Protein AF-A0A0Q6R8S7-F1 (afdb_monomer_lite)

Sequence (71 aa):
MTVACKKAAQSGPVIITDRGRPSHVLMTYDDFNRLSGKSRSLVEALSMPGLSEIDFSPERVEIYSRTVDLS

pLDDT: mean 88.32, std 7.5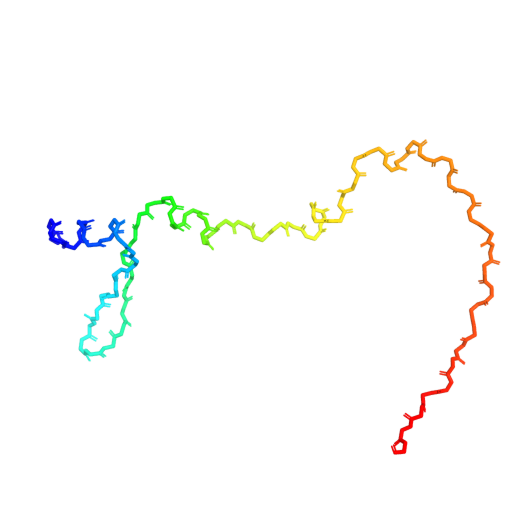6, range [63.41, 97.19]

Structure (mmCIF, N/CA/C/O backbone):
data_AF-A0A0Q6R8S7-F1
#
_entry.id   AF-A0A0Q6R8S7-F1
#
loop_
_atom_site.group_PDB
_atom_site.id
_atom_site.type_symbol
_atom_site.label_atom_id
_atom_site.label_alt_id
_atom_site.label_comp_id
_atom_site.label_asym_id
_atom_site.label_entity_id
_atom_site.label_seq_id
_atom_site.pdbx_PDB_ins_code
_atom_site.Cartn_x
_atom_site.Cartn_y
_atom_site.Cartn_z
_atom_site.occupancy
_atom_site.B_iso_or_equiv
_atom_site.auth_seq_id
_atom_site.auth_comp_id
_atom_site.auth_asym_id
_atom_site.auth_atom_id
_atom_site.pdbx_PDB_model_num
ATOM 1 N N . MET A 1 1 ? 16.041 -5.962 -15.452 1.00 76.19 1 MET A N 1
ATOM 2 C CA . MET A 1 1 ? 15.599 -4.608 -15.040 1.00 76.19 1 MET A CA 1
ATOM 3 C C . MET A 1 1 ? 16.653 -3.585 -15.451 1.00 76.19 1 MET A C 1
ATOM 5 O O . MET A 1 1 ? 17.777 -3.696 -14.979 1.00 76.19 1 MET A O 1
ATOM 9 N N . THR A 1 2 ? 16.344 -2.630 -16.332 1.00 91.12 2 THR A N 1
ATOM 10 C CA . THR A 1 2 ? 17.329 -1.635 -16.812 1.00 91.12 2 THR A CA 1
ATOM 11 C C . THR A 1 2 ? 17.349 -0.373 -15.942 1.00 91.12 2 THR A C 1
ATOM 13 O O . THR A 1 2 ? 16.393 -0.089 -15.217 1.00 91.12 2 THR A O 1
ATOM 16 N N . VAL A 1 3 ? 18.425 0.419 -16.029 1.00 90.38 3 VAL A N 1
ATOM 17 C CA . VAL A 1 3 ? 18.528 1.731 -15.356 1.00 90.38 3 VAL A CA 1
ATOM 18 C C . VAL A 1 3 ? 17.424 2.684 -15.825 1.00 90.38 3 VAL A C 1
ATOM 20 O O . VAL A 1 3 ? 16.862 3.414 -15.014 1.00 90.38 3 VAL A O 1
ATOM 23 N N . ALA A 1 4 ? 17.063 2.634 -17.110 1.00 92.56 4 ALA A N 1
ATOM 24 C CA . ALA A 1 4 ? 15.971 3.428 -17.667 1.00 92.56 4 ALA A CA 1
ATOM 25 C C . ALA A 1 4 ? 14.616 3.085 -17.024 1.00 92.56 4 ALA A C 1
ATOM 27 O O . ALA A 1 4 ? 13.886 3.996 -16.651 1.00 92.56 4 ALA A O 1
ATOM 28 N N . CYS A 1 5 ? 14.314 1.797 -16.800 1.00 92.88 5 CYS A N 1
ATOM 29 C CA . CYS A 1 5 ? 13.091 1.389 -16.093 1.00 92.88 5 CYS A CA 1
ATOM 30 C C . CYS A 1 5 ? 13.056 1.924 -14.658 1.00 92.88 5 CYS A C 1
ATOM 32 O O . CYS A 1 5 ? 12.029 2.432 -14.224 1.00 92.88 5 CYS A O 1
ATOM 34 N N . LYS A 1 6 ? 14.181 1.858 -13.929 1.00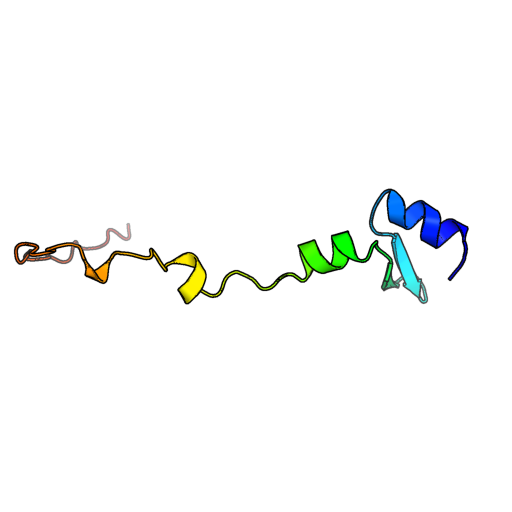 93.81 6 LYS A N 1
ATOM 35 C CA . LYS A 1 6 ? 14.262 2.410 -12.566 1.00 93.81 6 LYS A CA 1
ATOM 36 C C . LYS A 1 6 ? 14.040 3.925 -12.544 1.00 93.81 6 LYS A C 1
ATOM 38 O O . LYS A 1 6 ? 13.363 4.409 -11.650 1.00 93.81 6 LYS A O 1
ATOM 43 N N . LYS A 1 7 ? 14.583 4.662 -13.522 1.00 95.38 7 LYS A N 1
ATOM 44 C CA . LYS A 1 7 ? 14.351 6.110 -13.664 1.00 95.38 7 LYS A CA 1
ATOM 45 C C . LYS A 1 7 ? 12.894 6.421 -14.008 1.00 95.38 7 LYS A C 1
ATOM 47 O O . LYS A 1 7 ? 12.301 7.270 -13.364 1.00 95.38 7 LYS A O 1
ATOM 52 N N . ALA A 1 8 ? 12.301 5.704 -14.961 1.00 95.38 8 ALA A N 1
ATOM 53 C CA . ALA A 1 8 ? 10.890 5.871 -15.314 1.00 95.38 8 ALA A CA 1
ATOM 54 C C . ALA A 1 8 ? 9.962 5.592 -14.119 1.00 95.38 8 ALA A C 1
ATOM 56 O O . ALA A 1 8 ? 8.999 6.323 -13.907 1.00 95.38 8 ALA A O 1
ATOM 57 N N . ALA A 1 9 ? 10.312 4.608 -13.283 1.00 96.25 9 ALA A N 1
ATOM 58 C CA . ALA A 1 9 ? 9.581 4.284 -12.062 1.00 96.25 9 ALA A CA 1
ATOM 59 C C . ALA A 1 9 ? 9.566 5.410 -11.009 1.00 96.25 9 ALA A C 1
ATOM 61 O O . ALA A 1 9 ? 8.728 5.379 -10.115 1.00 96.25 9 ALA A O 1
ATOM 62 N N . GLN A 1 10 ? 10.460 6.405 -11.107 1.00 95.19 10 GLN A N 1
ATOM 63 C CA . GLN A 1 10 ? 10.424 7.602 -10.255 1.00 95.19 10 GLN A CA 1
ATOM 64 C C . GLN A 1 10 ? 9.296 8.565 -10.652 1.00 95.19 10 GLN A C 1
ATOM 66 O O . GLN A 1 10 ? 8.872 9.372 -9.832 1.00 95.19 10 GLN A O 1
ATOM 71 N N . SER A 1 11 ? 8.818 8.501 -11.898 1.00 95.81 11 SER A N 1
ATOM 72 C CA . SER A 1 11 ? 7.705 9.322 -12.395 1.00 95.81 11 SER A CA 1
ATOM 73 C C . SER A 1 11 ? 6.346 8.630 -12.263 1.00 95.81 11 SER A C 1
ATOM 75 O O . SER A 1 11 ? 5.315 9.285 -12.384 1.00 95.81 11 SER A O 1
ATOM 77 N N . GLY A 1 12 ? 6.333 7.318 -12.027 1.00 93.44 12 GLY A N 1
ATOM 78 C CA . GLY A 1 12 ? 5.121 6.535 -11.811 1.00 93.44 12 GLY A CA 1
ATOM 79 C C . GLY A 1 12 ? 5.318 5.045 -12.109 1.00 93.44 12 GLY A C 1
ATOM 80 O O . GLY A 1 12 ? 6.378 4.648 -12.591 1.00 93.44 12 GLY A O 1
ATOM 81 N N . PRO A 1 13 ? 4.311 4.196 -11.839 1.00 95.69 13 PRO A N 1
ATOM 82 C CA . PRO A 1 13 ? 4.419 2.753 -12.026 1.00 95.69 13 PRO A CA 1
ATOM 83 C C . PRO A 1 13 ? 4.683 2.363 -13.485 1.00 95.69 13 PRO A C 1
ATOM 85 O O . PRO A 1 13 ? 3.988 2.803 -14.399 1.00 95.69 13 PRO A O 1
ATOM 88 N N . VAL A 1 14 ? 5.650 1.476 -13.702 1.00 97.06 14 VAL A N 1
ATOM 89 C CA . VAL A 1 14 ? 5.971 0.915 -15.018 1.00 97.06 14 VAL A CA 1
ATOM 90 C C . VAL A 1 14 ? 5.416 -0.500 -15.102 1.00 97.06 14 VAL A C 1
ATOM 92 O O . VAL A 1 14 ? 5.798 -1.366 -14.315 1.00 97.06 14 VAL A O 1
ATOM 95 N N . ILE A 1 15 ? 4.545 -0.752 -16.079 1.00 96.25 15 ILE A N 1
ATOM 96 C CA . ILE A 1 15 ? 3.998 -2.086 -16.342 1.00 96.25 15 ILE A CA 1
ATOM 97 C C . ILE A 1 15 ? 4.986 -2.868 -17.208 1.00 96.25 15 ILE A C 1
ATOM 99 O O . ILE A 1 15 ? 5.342 -2.455 -18.310 1.00 96.25 15 ILE A O 1
ATOM 103 N N . ILE A 1 16 ? 5.406 -4.025 -16.712 1.00 95.38 16 ILE A N 1
ATOM 104 C CA . ILE A 1 16 ? 6.228 -4.986 -17.437 1.00 95.38 16 ILE A CA 1
ATOM 105 C C . ILE A 1 16 ? 5.285 -6.030 -18.025 1.00 95.38 16 ILE A C 1
ATOM 107 O O . ILE A 1 16 ? 4.478 -6.626 -17.308 1.00 95.38 16 ILE A O 1
ATOM 111 N N . THR A 1 17 ? 5.379 -6.242 -19.334 1.00 96.12 17 THR A N 1
ATOM 112 C CA . THR A 1 17 ? 4.572 -7.234 -20.043 1.00 96.12 17 THR A CA 1
ATOM 113 C C . THR A 1 17 ? 5.408 -8.457 -20.409 1.00 96.12 17 THR A C 1
ATOM 115 O O . THR A 1 17 ? 6.600 -8.349 -20.685 1.00 96.12 17 THR A O 1
ATOM 118 N N . ASP A 1 18 ? 4.772 -9.624 -20.416 1.00 96.00 18 ASP A N 1
ATOM 119 C CA . ASP A 1 18 ? 5.282 -10.848 -21.027 1.00 96.00 18 ASP A CA 1
ATOM 120 C C . ASP A 1 18 ? 4.280 -11.311 -22.093 1.00 96.00 18 ASP A C 1
ATOM 122 O O . ASP A 1 18 ? 3.077 -11.386 -21.835 1.00 96.00 18 ASP A O 1
ATOM 126 N N . ARG A 1 19 ? 4.756 -11.548 -23.321 1.00 95.31 19 ARG A N 1
ATOM 127 C CA . ARG A 1 19 ? 3.927 -11.931 -24.486 1.00 95.31 19 ARG A CA 1
ATOM 128 C C . ARG A 1 19 ? 2.666 -11.062 -24.661 1.00 95.31 19 ARG A C 1
ATOM 130 O O . ARG A 1 19 ? 1.578 -11.568 -24.928 1.00 95.31 19 ARG A O 1
ATOM 137 N N . GLY A 1 20 ? 2.808 -9.747 -24.478 1.00 95.75 20 GLY A N 1
ATOM 138 C CA . GLY A 1 20 ? 1.719 -8.773 -24.625 1.00 95.75 20 GLY A CA 1
ATOM 139 C C . GLY A 1 20 ? 0.736 -8.709 -23.451 1.00 95.75 20 GLY A C 1
ATOM 140 O O . GLY A 1 20 ? -0.232 -7.956 -23.518 1.00 95.75 20 GLY A O 1
ATOM 141 N N . ARG A 1 21 ? 0.969 -9.460 -22.366 1.00 97.12 21 ARG A N 1
ATOM 142 C CA . ARG A 1 21 ? 0.143 -9.431 -21.152 1.00 97.12 21 ARG A CA 1
ATOM 143 C C . ARG A 1 21 ? 0.914 -8.799 -19.995 1.00 97.12 21 ARG A C 1
ATOM 145 O O . ARG A 1 21 ? 2.076 -9.151 -19.8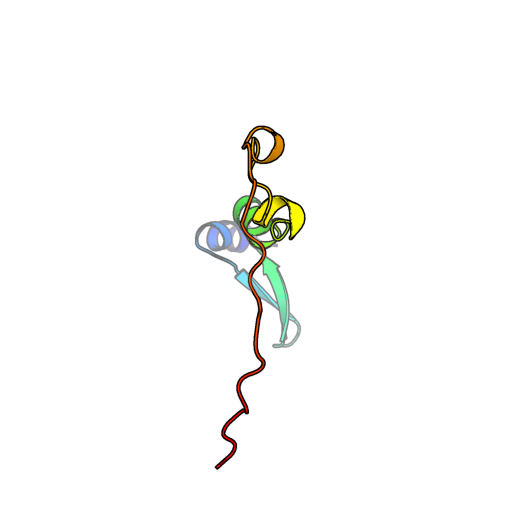04 1.00 97.12 21 ARG A O 1
ATOM 152 N N . PRO A 1 22 ? 0.314 -7.892 -19.207 1.00 97.19 22 PRO A N 1
ATOM 153 C CA . PRO A 1 22 ? 0.919 -7.417 -17.965 1.00 97.19 22 PRO A CA 1
ATOM 154 C C . PRO A 1 22 ? 1.308 -8.595 -17.067 1.00 97.19 22 PRO A C 1
ATOM 156 O O . PRO A 1 22 ? 0.491 -9.482 -16.831 1.00 97.19 22 PRO A O 1
ATOM 159 N N . SER A 1 23 ? 2.550 -8.610 -16.590 1.00 97.12 23 SER A N 1
ATOM 160 C CA . SER A 1 23 ? 3.064 -9.668 -15.713 1.00 97.12 23 SER A CA 1
ATOM 161 C C . SER A 1 23 ? 3.589 -9.119 -14.392 1.00 97.12 23 SER A C 1
ATOM 163 O O . SER A 1 23 ? 3.406 -9.749 -13.358 1.00 97.12 23 SER A O 1
ATOM 165 N N . HIS A 1 24 ? 4.218 -7.941 -14.410 1.00 95.50 24 HIS A N 1
ATOM 166 C CA . HIS A 1 24 ? 4.780 -7.302 -13.222 1.00 95.50 24 HIS A CA 1
ATOM 167 C C . HIS A 1 24 ? 4.610 -5.783 -13.293 1.00 95.50 24 HIS A C 1
ATOM 169 O O . HIS A 1 24 ? 4.417 -5.213 -14.367 1.00 95.50 24 HIS A O 1
ATOM 175 N N . VAL A 1 25 ? 4.742 -5.117 -12.148 1.00 95.94 25 VAL A N 1
ATOM 176 C CA . VAL A 1 25 ? 4.801 -3.656 -12.055 1.00 95.94 25 VAL A CA 1
ATOM 177 C C . VAL A 1 25 ? 6.049 -3.266 -11.273 1.00 95.94 25 VAL A C 1
ATOM 179 O O . VAL A 1 25 ? 6.331 -3.837 -10.222 1.00 95.94 25 VAL A O 1
ATOM 182 N N . LEU A 1 26 ? 6.800 -2.295 -11.787 1.00 96.50 26 LEU A N 1
ATOM 183 C CA . LEU A 1 26 ? 7.896 -1.646 -11.077 1.00 96.50 26 LEU A CA 1
ATOM 184 C C . LEU A 1 26 ? 7.444 -0.273 -10.582 1.00 96.50 26 LEU A C 1
ATOM 186 O O . LEU A 1 26 ? 6.954 0.534 -11.366 1.00 96.50 26 LEU A O 1
ATOM 190 N N . MET A 1 27 ? 7.677 0.016 -9.308 1.00 96.38 27 MET A N 1
ATOM 191 C CA . MET A 1 27 ? 7.440 1.323 -8.694 1.00 96.38 27 MET A CA 1
ATOM 192 C C . MET A 1 27 ? 8.470 1.579 -7.593 1.00 96.38 27 MET A C 1
ATOM 194 O O . MET A 1 27 ? 9.248 0.683 -7.246 1.00 96.38 27 MET A O 1
ATOM 198 N N . THR A 1 28 ? 8.496 2.800 -7.060 1.00 95.06 28 THR A N 1
ATOM 199 C CA . THR A 1 28 ? 9.290 3.100 -5.866 1.00 95.06 28 THR A CA 1
ATOM 200 C C . THR A 1 28 ? 8.782 2.294 -4.670 1.00 95.06 28 THR A C 1
ATOM 202 O O . THR A 1 28 ? 7.621 1.879 -4.623 1.00 95.06 28 THR A O 1
ATOM 205 N N . TYR A 1 29 ? 9.652 2.066 -3.686 1.00 92.81 29 TYR A N 1
ATOM 206 C CA . TYR A 1 29 ? 9.225 1.397 -2.460 1.00 92.81 29 TYR A CA 1
ATOM 207 C C . TYR A 1 29 ? 8.201 2.233 -1.681 1.00 92.81 29 TYR A C 1
ATOM 209 O O . TYR A 1 29 ? 7.275 1.668 -1.112 1.00 92.81 29 TYR A O 1
ATOM 217 N N . ASP A 1 30 ? 8.309 3.563 -1.711 1.00 92.06 30 ASP A N 1
ATOM 218 C CA . ASP A 1 30 ? 7.357 4.455 -1.043 1.00 92.06 30 ASP A CA 1
ATOM 219 C C . ASP A 1 30 ? 5.959 4.364 -1.666 1.00 92.06 30 ASP A C 1
ATOM 221 O O . ASP A 1 30 ? 4.968 4.266 -0.942 1.00 92.06 30 ASP A O 1
ATOM 225 N N . ASP A 1 31 ? 5.867 4.311 -3.001 1.00 93.06 31 ASP A N 1
ATOM 226 C CA . ASP A 1 31 ? 4.600 4.067 -3.697 1.00 93.06 31 ASP A CA 1
ATOM 227 C C . ASP A 1 31 ? 4.035 2.690 -3.368 1.00 93.06 31 ASP A C 1
ATOM 229 O O . ASP A 1 31 ? 2.845 2.572 -3.068 1.00 93.06 31 ASP A O 1
ATOM 233 N N . PHE A 1 32 ? 4.886 1.660 -3.373 1.00 92.12 32 PHE A N 1
ATOM 234 C CA . PHE A 1 32 ? 4.484 0.320 -2.963 1.00 92.12 32 PHE A CA 1
ATOM 235 C C . PHE A 1 32 ? 3.950 0.325 -1.532 1.00 92.12 32 PHE A C 1
ATOM 237 O O . PHE A 1 32 ? 2.883 -0.223 -1.296 1.00 92.12 32 PHE A O 1
ATOM 244 N N . ASN A 1 33 ? 4.636 0.964 -0.587 1.00 88.75 33 ASN A N 1
ATOM 245 C CA . ASN A 1 33 ? 4.230 1.020 0.812 1.00 88.75 33 ASN A CA 1
ATOM 246 C C . ASN A 1 33 ? 2.938 1.829 1.007 1.00 88.75 33 ASN A C 1
ATOM 248 O O . ASN A 1 33 ? 2.085 1.447 1.802 1.00 88.75 33 ASN A O 1
ATOM 252 N N . ARG A 1 34 ? 2.747 2.913 0.247 1.00 86.62 34 ARG A N 1
ATOM 253 C CA . ARG A 1 34 ? 1.504 3.695 0.249 1.00 86.62 34 ARG A CA 1
ATOM 254 C C . ARG A 1 34 ? 0.317 2.888 -0.278 1.00 86.62 34 ARG A C 1
ATOM 256 O O . ARG A 1 34 ? -0.764 2.970 0.293 1.00 86.62 34 ARG A O 1
ATOM 263 N N . LEU A 1 35 ? 0.509 2.134 -1.361 1.00 86.69 35 LEU A N 1
ATOM 264 C CA . LEU A 1 35 ? -0.542 1.333 -2.004 1.00 86.69 35 LEU A CA 1
ATOM 265 C C . LEU A 1 35 ? -0.801 0.002 -1.291 1.00 86.69 35 LEU A C 1
ATOM 267 O O . LEU A 1 35 ? -1.928 -0.482 -1.281 1.00 86.69 35 LEU A O 1
ATOM 271 N N . SER A 1 36 ? 0.241 -0.584 -0.705 1.00 82.50 36 SER A N 1
ATOM 272 C CA . SER A 1 36 ? 0.198 -1.865 0.013 1.00 82.50 36 SER A CA 1
ATOM 273 C C . SER A 1 36 ? -0.026 -1.691 1.509 1.00 82.50 36 SER A C 1
ATOM 275 O O . SER A 1 36 ? -0.130 -2.681 2.234 1.00 82.50 36 SER A O 1
ATOM 277 N N . GLY A 1 37 ? -0.066 -0.445 1.987 1.00 73.38 37 GLY A N 1
ATOM 278 C CA . GLY A 1 37 ? -0.371 -0.125 3.369 1.00 73.38 37 GLY A CA 1
ATOM 279 C C . GLY A 1 37 ? -1.672 -0.802 3.779 1.00 73.38 37 GLY A C 1
ATOM 280 O O . GLY A 1 37 ? -2.648 -0.806 3.027 1.00 73.38 37 GLY A O 1
ATOM 281 N N . LYS A 1 38 ? -1.673 -1.406 4.973 1.00 63.41 38 LYS A N 1
ATOM 282 C CA . LYS A 1 38 ? -2.863 -2.035 5.549 1.00 63.41 38 LYS A CA 1
ATOM 283 C C . LYS A 1 38 ? -4.025 -1.048 5.452 1.00 63.41 38 LYS A C 1
ATOM 285 O O . LYS A 1 38 ? -3.919 0.072 5.953 1.00 63.41 38 LYS A O 1
ATOM 290 N N . SER A 1 39 ? -5.138 -1.473 4.851 1.00 65.38 39 SER A N 1
ATOM 291 C CA . SER A 1 39 ? -6.429 -0.850 5.132 1.00 65.38 39 SER A CA 1
ATOM 292 C C . SER A 1 39 ? -6.511 -0.706 6.647 1.00 65.38 39 SER A C 1
ATOM 294 O O . SER A 1 39 ? -6.296 -1.715 7.331 1.00 65.38 39 SER A O 1
ATOM 296 N N . ARG A 1 40 ? -6.745 0.510 7.168 1.00 67.94 40 ARG A N 1
ATOM 297 C CA . ARG A 1 40 ? -6.974 0.694 8.609 1.00 67.94 40 ARG A CA 1
ATOM 298 C C . ARG A 1 40 ? -7.908 -0.418 9.048 1.00 67.94 40 ARG A C 1
ATOM 300 O O . ARG A 1 40 ? -8.940 -0.629 8.401 1.00 67.94 40 ARG A O 1
ATOM 307 N N . SER A 1 41 ? -7.510 -1.178 10.065 1.00 79.19 41 SER A N 1
ATOM 308 C CA . SER A 1 41 ? -8.414 -2.204 10.575 1.00 79.19 41 SER A CA 1
ATOM 309 C C . SER A 1 41 ? -9.731 -1.520 10.942 1.00 79.19 41 SER A C 1
ATOM 311 O O . SER A 1 41 ? -9.724 -0.354 11.339 1.00 79.19 41 SER A O 1
ATOM 313 N N . LEU A 1 42 ? -10.868 -2.206 10.797 1.00 78.50 42 LEU A N 1
ATOM 314 C CA . LEU A 1 42 ? -12.155 -1.615 11.181 1.00 78.50 42 LEU A CA 1
ATOM 315 C C . LEU A 1 42 ? -12.094 -1.073 12.621 1.00 78.50 42 LEU A C 1
ATOM 317 O O . LEU A 1 42 ? -12.624 -0.005 12.905 1.00 78.50 42 LEU A O 1
ATOM 321 N N . VAL A 1 43 ? -11.347 -1.769 13.485 1.00 85.19 43 VAL A N 1
ATOM 322 C CA . VAL A 1 43 ? -11.017 -1.329 14.840 1.00 85.19 43 VAL A CA 1
ATOM 323 C C . VAL A 1 43 ? -10.276 0.009 14.826 1.00 85.19 43 VAL A C 1
ATOM 325 O O . VAL A 1 43 ? -10.779 0.954 15.411 1.00 85.19 43 VAL A O 1
ATOM 328 N N . GLU A 1 44 ? -9.137 0.149 14.147 1.00 83.00 44 GLU A N 1
ATOM 329 C CA . GLU A 1 44 ? -8.403 1.429 14.059 1.00 83.00 44 GLU A CA 1
ATOM 330 C C . GLU A 1 44 ? -9.224 2.557 13.423 1.00 83.00 44 GLU A C 1
ATOM 332 O O . GLU A 1 44 ? -9.082 3.711 13.813 1.00 83.00 44 GLU A O 1
ATOM 337 N N . ALA A 1 45 ? -10.064 2.246 12.434 1.00 84.19 45 ALA A N 1
ATOM 338 C CA . ALA A 1 45 ? -10.888 3.235 11.749 1.00 84.19 45 ALA A CA 1
ATOM 339 C C . ALA A 1 45 ? -12.014 3.781 12.641 1.00 84.19 45 ALA A C 1
ATOM 341 O O . ALA A 1 45 ? -12.358 4.955 12.521 1.00 84.19 45 ALA A O 1
ATOM 342 N N . LEU A 1 46 ? -12.572 2.938 13.516 1.00 85.12 46 LEU A N 1
ATOM 343 C CA . LEU A 1 46 ? -13.663 3.285 1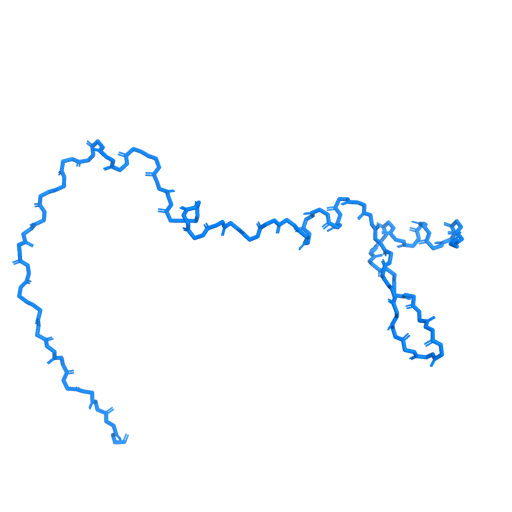4.433 1.00 85.12 46 LEU A CA 1
ATOM 344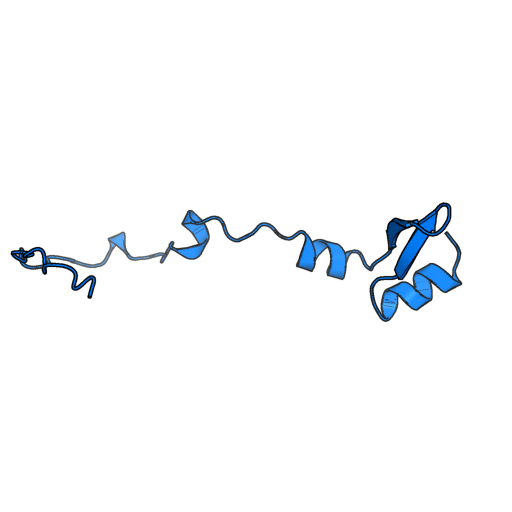 C C . LEU A 1 46 ? -13.187 3.614 15.856 1.00 85.12 46 LEU A C 1
ATOM 346 O O . LEU A 1 46 ? -13.983 4.060 16.679 1.00 85.12 46 LEU A O 1
ATOM 350 N N . SER A 1 47 ? -11.912 3.389 16.173 1.00 86.50 47 SER A N 1
ATOM 351 C CA . SER A 1 47 ? -11.365 3.689 17.495 1.00 86.50 47 SER A CA 1
ATOM 352 C C . SER A 1 47 ? -11.246 5.193 17.692 1.00 86.50 47 SER A C 1
ATOM 354 O O . SER A 1 47 ? -10.520 5.873 16.970 1.00 86.50 47 SER A O 1
ATOM 356 N N . MET A 1 48 ? -11.902 5.700 18.733 1.00 84.12 48 MET A N 1
ATOM 357 C CA . MET A 1 48 ? -11.681 7.046 19.253 1.00 84.12 48 MET A CA 1
ATOM 358 C C . MET A 1 48 ? -11.147 6.920 20.687 1.00 84.12 48 MET A C 1
ATOM 360 O O . MET A 1 48 ? -11.910 6.587 21.598 1.00 84.12 48 MET A O 1
ATOM 364 N N . PRO A 1 49 ? -9.833 7.118 20.904 1.00 83.88 49 PRO A N 1
ATOM 365 C CA . PRO A 1 49 ? -9.250 7.095 22.242 1.00 83.88 49 PRO A CA 1
ATOM 366 C C . PRO A 1 49 ? -9.958 8.094 23.167 1.00 83.88 49 PRO A C 1
ATOM 368 O O . PRO A 1 49 ? -10.246 9.215 22.754 1.00 83.88 49 PRO A O 1
ATOM 371 N N . GLY A 1 50 ? -10.230 7.693 24.409 1.00 85.06 50 GLY A N 1
ATOM 372 C CA . GLY A 1 50 ? -10.926 8.531 25.395 1.00 85.06 50 GLY A CA 1
ATOM 373 C C . GLY A 1 50 ? -12.451 8.375 25.430 1.00 85.06 50 GLY A C 1
ATOM 374 O O . GLY A 1 50 ? -13.083 8.963 26.299 1.00 85.06 50 GLY A O 1
ATOM 375 N N . LEU A 1 51 ? -13.050 7.545 24.562 1.00 81.94 51 LEU A N 1
ATOM 376 C CA . LEU A 1 51 ? -14.485 7.206 24.622 1.00 81.94 51 LEU A CA 1
ATOM 377 C C . LEU A 1 51 ? -14.913 6.604 25.971 1.00 81.94 51 LEU A C 1
ATOM 379 O O . LEU A 1 51 ? -16.041 6.822 26.397 1.00 81.94 51 LEU A O 1
ATOM 383 N N . SER A 1 52 ? -14.025 5.858 26.634 1.00 81.75 52 SER A N 1
ATOM 384 C CA . SER A 1 52 ? -14.290 5.234 27.937 1.00 81.75 52 SER A CA 1
ATOM 385 C C . SER A 1 52 ? -14.488 6.237 29.073 1.00 81.75 52 SER A C 1
ATOM 387 O O . SER A 1 52 ? -15.086 5.883 30.081 1.00 81.75 52 SER A O 1
ATOM 389 N N . GLU A 1 53 ? -13.997 7.466 28.911 1.00 89.25 53 GLU A N 1
ATOM 390 C CA . GLU A 1 53 ? -14.074 8.520 29.929 1.00 89.25 53 GLU A CA 1
ATOM 391 C C . GLU A 1 53 ? -15.338 9.380 29.790 1.00 89.25 53 GLU A C 1
ATOM 393 O O . GLU A 1 53 ? -15.586 10.266 30.606 1.00 89.25 53 GLU A O 1
ATOM 398 N N . ILE A 1 54 ? -16.133 9.161 28.738 1.00 87.50 54 ILE A N 1
ATOM 399 C CA . ILE A 1 54 ? -17.377 9.895 28.522 1.00 87.50 54 ILE A CA 1
ATOM 400 C C . ILE A 1 54 ? -18.459 9.272 29.405 1.00 87.50 54 ILE A C 1
ATOM 402 O O . ILE A 1 54 ? -18.801 8.101 29.236 1.00 87.50 54 ILE A O 1
ATOM 406 N N . ASP A 1 55 ? -19.040 10.073 30.300 1.00 88.19 55 ASP A N 1
ATOM 407 C CA . ASP A 1 55 ? -20.245 9.707 31.051 1.00 88.19 55 ASP A CA 1
ATOM 408 C C . ASP A 1 55 ? -21.455 9.670 30.103 1.00 88.19 55 ASP A C 1
ATOM 410 O O . ASP A 1 55 ? -22.190 10.643 29.922 1.00 88.19 55 ASP A O 1
ATOM 414 N N . PHE A 1 56 ? -21.586 8.556 29.383 1.00 85.38 56 PHE A N 1
ATOM 415 C CA . PHE A 1 56 ? -22.602 8.357 28.361 1.00 85.38 56 PHE A CA 1
ATOM 416 C C . PHE A 1 56 ? -23.796 7.589 28.934 1.00 85.38 56 PHE A C 1
ATOM 418 O O . PHE A 1 56 ? -23.782 6.362 29.027 1.00 85.38 56 PHE A O 1
ATOM 425 N N . SER A 1 57 ? -24.856 8.325 29.272 1.00 88.56 57 SER A N 1
ATOM 426 C CA . SER A 1 57 ? -26.133 7.786 29.753 1.00 88.56 57 SER A CA 1
ATOM 427 C C . SER A 1 57 ? -27.271 8.161 28.790 1.00 88.56 57 SER A C 1
ATOM 429 O O . SER A 1 57 ? -28.031 9.094 29.061 1.00 88.56 57 SER A O 1
ATOM 431 N N . PRO A 1 58 ? -27.369 7.518 27.607 1.00 87.31 58 PRO A N 1
ATOM 432 C CA . PRO A 1 58 ? -28.435 7.814 26.659 1.00 87.31 58 PRO A CA 1
ATOM 433 C C . PRO A 1 58 ? -29.784 7.335 27.202 1.00 87.31 58 PRO A C 1
ATOM 435 O O . PRO A 1 58 ? -29.897 6.249 27.777 1.00 87.31 58 PRO A O 1
ATOM 438 N N . GLU A 1 59 ? -30.837 8.111 26.960 1.00 91.31 59 GLU A N 1
ATOM 439 C CA . GLU A 1 59 ? -32.196 7.657 27.238 1.00 91.31 59 GLU A CA 1
ATOM 440 C C . GLU A 1 59 ? -32.582 6.491 26.317 1.00 91.31 59 GLU A C 1
ATOM 442 O O . GLU A 1 59 ? -32.181 6.417 25.151 1.00 91.31 59 GLU A O 1
ATOM 447 N N . ARG A 1 60 ? -33.384 5.558 26.843 1.00 88.81 60 ARG A N 1
ATOM 448 C CA . ARG A 1 60 ? -33.891 4.431 26.058 1.00 88.81 60 ARG A CA 1
ATOM 449 C C . ARG A 1 60 ? -34.860 4.953 24.999 1.00 88.81 60 ARG A C 1
ATOM 451 O O . ARG A 1 60 ? -35.939 5.434 25.330 1.00 88.81 60 ARG A O 1
ATOM 458 N N . VAL A 1 61 ? -34.498 4.783 23.732 1.00 89.31 61 VAL A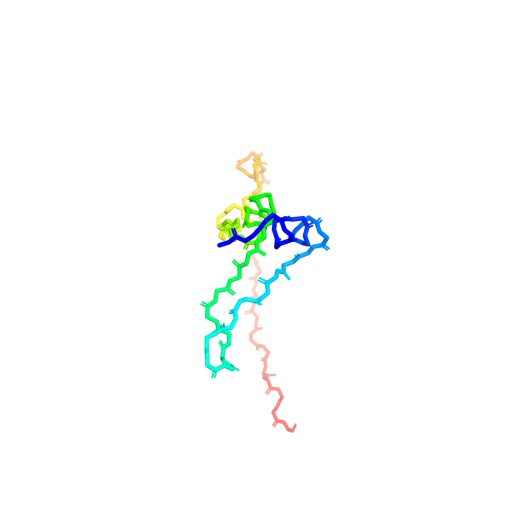 N 1
ATOM 459 C CA . VAL A 1 61 ? -35.373 5.100 22.599 1.00 89.31 61 VAL A CA 1
ATOM 460 C C . VAL A 1 61 ? -36.181 3.866 22.200 1.00 89.31 61 VAL A C 1
ATOM 462 O O . VAL A 1 61 ? -35.624 2.796 21.954 1.00 89.31 61 VAL A O 1
ATOM 465 N N . GLU A 1 62 ? -37.497 4.031 22.101 1.00 89.81 62 GLU A N 1
ATOM 466 C CA . GLU A 1 62 ? -38.401 3.082 21.445 1.00 89.81 62 GLU A CA 1
ATOM 467 C C . GLU A 1 62 ? -38.258 3.244 19.922 1.00 89.81 62 GLU A C 1
ATOM 469 O O . GLU A 1 62 ? -38.629 4.276 19.358 1.00 89.81 62 GLU A O 1
ATOM 474 N N . ILE A 1 63 ? -37.676 2.247 19.249 1.00 87.56 63 ILE A N 1
ATOM 475 C CA . ILE A 1 63 ? -37.470 2.268 17.795 1.00 87.56 63 ILE A CA 1
ATOM 476 C C . ILE A 1 63 ? -38.586 1.472 17.120 1.00 87.56 63 ILE A C 1
ATOM 478 O O . ILE A 1 63 ? -38.723 0.270 17.338 1.00 87.56 63 ILE A O 1
ATOM 482 N N . TYR A 1 64 ? -39.337 2.133 16.240 1.00 87.69 64 TYR A N 1
ATOM 483 C CA . TYR A 1 64 ? -40.381 1.507 15.434 1.00 87.69 64 TYR A CA 1
ATOM 484 C C . TYR A 1 64 ? -39.869 1.207 14.024 1.00 87.69 64 TYR A C 1
ATOM 486 O O . TYR A 1 64 ? -39.255 2.057 13.375 1.00 87.69 64 TYR A O 1
ATOM 494 N N . SER A 1 65 ? -40.145 0.003 13.520 1.00 86.25 65 SER A N 1
ATOM 495 C CA . SER A 1 65 ? -39.867 -0.342 12.127 1.00 86.25 65 SER A CA 1
ATOM 496 C C . SER A 1 65 ? -40.789 0.451 11.206 1.00 86.25 65 SER A C 1
ATOM 498 O O . SER A 1 65 ? -42.012 0.329 11.297 1.00 86.25 65 SER A O 1
ATOM 500 N N . ARG A 1 66 ? -40.219 1.229 10.285 1.00 82.75 66 ARG A N 1
ATOM 501 C CA . ARG A 1 66 ? -40.991 1.823 9.195 1.00 82.75 66 ARG A CA 1
ATOM 502 C C . ARG A 1 66 ? -41.164 0.787 8.088 1.00 82.75 66 ARG A C 1
ATOM 504 O O . ARG A 1 66 ? -40.199 0.134 7.698 1.00 82.75 66 ARG A O 1
ATOM 511 N N . THR A 1 67 ? -42.381 0.650 7.575 1.00 83.06 67 THR A N 1
ATOM 512 C CA . THR A 1 67 ? -42.656 -0.185 6.402 1.00 83.06 67 THR A CA 1
ATOM 513 C C . THR A 1 67 ? -41.892 0.369 5.198 1.00 83.06 67 THR A C 1
ATOM 515 O O . THR A 1 67 ? -41.939 1.573 4.937 1.00 83.06 67 THR A O 1
ATOM 518 N N . VAL A 1 68 ? -41.155 -0.495 4.498 1.00 84.69 68 VAL A N 1
ATOM 519 C CA . VAL A 1 68 ? -40.435 -0.122 3.275 1.00 84.69 68 VAL A CA 1
ATOM 520 C C . VAL A 1 68 ? -41.449 -0.002 2.144 1.00 84.69 68 VAL A C 1
ATOM 522 O O . VAL A 1 68 ? -42.235 -0.923 1.928 1.00 84.69 68 VAL A O 1
ATOM 525 N N . ASP A 1 69 ? -41.432 1.131 1.450 1.00 82.06 69 ASP A N 1
ATOM 526 C CA . ASP A 1 69 ? -42.202 1.318 0.226 1.00 82.06 69 ASP A CA 1
ATOM 527 C C . ASP A 1 69 ? -41.457 0.653 -0.939 1.00 82.06 69 ASP A C 1
ATOM 529 O O . ASP A 1 69 ? -40.275 0.929 -1.156 1.00 82.06 69 ASP A O 1
ATOM 533 N N . LEU A 1 70 ? -42.120 -0.281 -1.621 1.00 83.81 70 LEU A N 1
ATOM 534 C CA . LEU A 1 70 ? -41.548 -1.114 -2.689 1.00 83.81 70 LEU A CA 1
ATOM 535 C C . LEU A 1 70 ? -42.285 -0.934 -4.027 1.00 83.81 70 LEU A C 1
ATOM 537 O O . LEU A 1 70 ? -42.168 -1.796 -4.899 1.00 83.81 70 LEU A O 1
ATOM 541 N N . SER A 1 71 ? -43.077 0.133 -4.167 1.00 77.75 71 SER A N 1
ATOM 542 C CA . SER A 1 71 ? -43.777 0.471 -5.413 1.00 77.75 71 SER A CA 1
ATOM 543 C C . SER A 1 71 ? -42.844 0.935 -6.525 1.00 77.75 71 SER A C 1
ATOM 545 O O . SER A 1 71 ? -41.902 1.696 -6.202 1.00 77.75 71 SER A O 1
#

Radius of gyration: 25.13 Å; chains: 1; bounding box: 62×22×56 Å

Foldseek 3Di:
DDPVQVVVLAVHKDFDDDPNHGDDIDHDVVVVCVVVPDDQDPCNVPDDPPPVVDPDDDDDDDDDDDDDDDD

Secondary structure (DSSP, 8-state):
--HHHHHHTTTSPEEEEETTEEEEEE--HHHHHHHHS----HHHHH--TTGGGS--------PPPPPPP--